Protein AF-A0A0W1CNA5-F1 (afdb_monomer_lite)

Structure (mmCIF, N/CA/C/O backbone):
data_AF-A0A0W1CNA5-F1
#
_entry.id   AF-A0A0W1CNA5-F1
#
loop_
_atom_site.group_PDB
_atom_site.id
_atom_site.type_symbol
_atom_site.label_atom_id
_atom_site.label_alt_id
_atom_site.label_comp_id
_atom_site.label_asym_id
_atom_site.label_entity_id
_atom_site.label_seq_id
_atom_site.pdbx_PDB_ins_code
_atom_site.Cartn_x
_atom_site.Cartn_y
_atom_site.Cartn_z
_atom_site.occupancy
_atom_site.B_iso_or_equiv
_atom_site.auth_seq_id
_atom_site.auth_comp_id
_atom_site.auth_asym_id
_atom_site.auth_atom_id
_atom_site.pdbx_PDB_model_num
ATOM 1 N N . MET A 1 1 ? 39.142 -41.185 -62.925 1.00 43.16 1 MET A N 1
ATOM 2 C CA . MET A 1 1 ? 39.638 -40.468 -61.733 1.00 43.16 1 MET A CA 1
ATOM 3 C C . MET A 1 1 ? 38.444 -39.804 -61.070 1.00 43.16 1 MET A C 1
ATOM 5 O O . MET A 1 1 ? 37.666 -39.165 -61.764 1.00 43.16 1 MET A O 1
ATOM 9 N N . GLN A 1 2 ? 38.263 -40.089 -59.781 1.00 46.00 2 GLN A N 1
ATOM 10 C CA . GLN A 1 2 ? 37.311 -39.474 -58.841 1.00 46.00 2 GLN A CA 1
ATOM 11 C C . GLN A 1 2 ? 37.679 -37.967 -58.699 1.00 46.00 2 GLN A C 1
ATOM 13 O O . GLN A 1 2 ? 38.784 -37.601 -59.087 1.00 46.00 2 GLN A O 1
ATOM 18 N N . SER A 1 3 ? 36.871 -37.002 -58.254 1.00 44.81 3 SER A N 1
ATOM 19 C CA . SER A 1 3 ? 35.860 -36.969 -57.196 1.00 44.81 3 SER A CA 1
ATOM 20 C C . SER A 1 3 ? 34.945 -35.749 -57.389 1.00 44.81 3 SER A C 1
ATOM 22 O O . SER A 1 3 ? 35.366 -34.724 -57.924 1.00 44.81 3 SER A O 1
ATOM 24 N N . ALA A 1 4 ? 33.708 -35.857 -56.905 1.00 51.44 4 ALA A N 1
ATOM 25 C CA . ALA A 1 4 ? 32.769 -34.754 -56.740 1.00 51.44 4 ALA A CA 1
ATOM 26 C C . ALA A 1 4 ? 33.249 -33.769 -55.656 1.00 51.44 4 ALA A C 1
ATOM 28 O O . ALA A 1 4 ? 33.769 -34.197 -54.628 1.00 51.44 4 ALA A O 1
ATOM 29 N N . SER A 1 5 ? 33.018 -32.470 -55.855 1.00 51.72 5 SER A N 1
ATOM 30 C CA . SER A 1 5 ? 33.080 -31.471 -54.783 1.00 51.72 5 SER A CA 1
ATOM 31 C C . SER A 1 5 ? 31.864 -30.558 -54.914 1.00 51.72 5 SER A C 1
ATOM 33 O O . SER A 1 5 ? 31.871 -29.566 -55.640 1.00 51.72 5 SER A O 1
ATOM 35 N N . ALA A 1 6 ? 30.767 -30.989 -54.291 1.00 48.44 6 ALA A N 1
ATOM 36 C CA . ALA A 1 6 ? 29.582 -30.171 -54.104 1.00 48.44 6 ALA A CA 1
ATOM 37 C C . ALA A 1 6 ? 29.904 -29.127 -53.029 1.00 48.44 6 ALA A C 1
ATOM 39 O O . ALA A 1 6 ? 30.261 -29.466 -51.903 1.00 48.44 6 ALA A O 1
ATOM 40 N N . CYS A 1 7 ? 29.821 -27.859 -53.413 1.00 43.53 7 CYS A N 1
ATOM 41 C CA . CYS A 1 7 ? 29.944 -26.723 -52.516 1.00 43.53 7 CYS A CA 1
ATOM 42 C C . CYS A 1 7 ? 28.688 -26.690 -51.630 1.00 43.53 7 CYS A C 1
ATOM 44 O O . CYS A 1 7 ? 27.578 -26.543 -52.142 1.00 43.53 7 CYS A O 1
ATOM 46 N N . SER A 1 8 ? 28.851 -26.905 -50.324 1.00 55.97 8 SER A N 1
ATOM 47 C CA . SER A 1 8 ? 27.766 -26.803 -49.343 1.00 55.97 8 SER A CA 1
ATOM 48 C C . SER A 1 8 ? 27.205 -25.376 -49.299 1.00 55.97 8 SER A C 1
ATOM 50 O O . SER A 1 8 ? 27.988 -24.426 -49.380 1.00 55.97 8 SER A O 1
ATOM 52 N N . PRO A 1 9 ? 25.887 -25.182 -49.117 1.00 52.00 9 PRO A N 1
ATOM 53 C CA . PRO A 1 9 ? 25.361 -23.874 -48.775 1.00 52.00 9 PRO A CA 1
ATOM 54 C C . PRO A 1 9 ? 25.741 -23.567 -47.325 1.00 52.00 9 PRO A C 1
ATOM 56 O O . PRO A 1 9 ? 25.517 -24.371 -46.421 1.00 52.00 9 PRO A O 1
ATOM 59 N N . SER A 1 10 ? 26.358 -22.409 -47.116 1.00 50.31 10 SER A N 1
ATOM 60 C CA . SER A 1 10 ? 26.573 -21.838 -45.794 1.00 50.31 10 SER A CA 1
ATOM 61 C C . SER A 1 10 ? 25.213 -21.555 -45.160 1.00 50.31 10 SER A C 1
ATOM 63 O O . SER A 1 10 ? 24.567 -20.561 -45.497 1.00 50.31 10 SER A O 1
ATOM 65 N N . ASP A 1 11 ? 24.783 -22.427 -44.249 1.00 44.78 11 ASP A N 1
ATOM 66 C CA . ASP A 1 11 ? 23.684 -22.137 -43.339 1.00 44.78 11 ASP A CA 1
ATOM 67 C C . ASP A 1 11 ? 24.067 -20.899 -42.535 1.00 44.78 11 ASP A C 1
ATOM 69 O O . ASP A 1 11 ? 24.935 -20.907 -41.659 1.00 44.78 11 ASP A O 1
ATOM 73 N N . SER A 1 12 ? 23.441 -19.791 -42.915 1.00 49.84 12 SER A N 1
ATOM 74 C CA . SER A 1 12 ? 23.519 -18.531 -42.205 1.00 49.84 12 SER A CA 1
ATOM 75 C C . SER A 1 12 ? 22.782 -18.746 -40.894 1.00 49.84 12 SER A C 1
ATOM 77 O O . SER A 1 12 ? 21.559 -18.647 -40.833 1.00 49.84 12 SER A O 1
ATOM 79 N N . THR A 1 13 ? 23.514 -19.114 -39.846 1.00 51.56 13 THR A N 1
ATOM 80 C CA . THR A 1 13 ? 22.987 -19.110 -38.487 1.00 51.56 13 THR A CA 1
ATOM 81 C C . THR A 1 13 ? 22.605 -17.671 -38.171 1.00 51.56 13 THR A C 1
ATOM 83 O O . THR A 1 13 ? 23.467 -16.836 -37.894 1.00 51.56 13 THR A O 1
ATOM 86 N N . SER A 1 14 ? 21.314 -17.369 -38.282 1.00 53.28 14 SER A N 1
ATOM 87 C CA . SER A 1 14 ? 20.711 -16.137 -37.801 1.00 53.28 14 SER A CA 1
ATOM 88 C C . SER A 1 14 ? 21.012 -16.028 -36.310 1.00 53.28 14 SER A C 1
ATOM 90 O O . SER A 1 14 ? 20.357 -16.662 -35.486 1.00 53.28 14 SER A O 1
ATOM 92 N N . SER A 1 15 ? 22.054 -15.277 -35.959 1.00 56.66 15 SER A N 1
ATOM 93 C CA . SER A 1 15 ? 22.305 -14.886 -34.576 1.00 56.66 15 SER A CA 1
ATOM 94 C C . SER A 1 15 ? 21.037 -14.206 -34.060 1.00 56.66 15 SER A C 1
ATOM 96 O O . SER A 1 15 ? 20.587 -13.268 -34.725 1.00 56.66 15 SER A O 1
ATOM 98 N N . PRO A 1 16 ? 20.455 -14.633 -32.923 1.00 53.81 16 PRO A N 1
ATOM 99 C CA . PRO A 1 16 ? 19.326 -13.934 -32.322 1.00 53.81 16 PRO A CA 1
ATOM 100 C C . PRO A 1 16 ? 19.758 -12.487 -32.116 1.00 53.81 16 PRO A C 1
ATOM 102 O O . PRO A 1 16 ? 20.710 -12.205 -31.379 1.00 53.81 16 PRO A O 1
ATOM 105 N N . GLY A 1 17 ? 19.167 -11.603 -32.913 1.00 55.12 17 GLY A N 1
ATOM 106 C CA . GLY A 1 17 ? 19.643 -10.246 -33.093 1.00 55.12 17 GLY A CA 1
ATOM 107 C C . GLY A 1 17 ? 19.540 -9.485 -31.783 1.00 55.12 17 GLY A C 1
ATOM 108 O O . GLY A 1 17 ? 18.611 -9.671 -31.008 1.00 55.12 17 GLY A O 1
ATOM 109 N N . PHE A 1 18 ? 20.483 -8.584 -31.546 1.00 58.38 18 PHE A N 1
ATOM 110 C CA . PHE A 1 18 ? 20.467 -7.618 -30.446 1.00 58.38 18 PHE A CA 1
ATOM 111 C C . PHE A 1 18 ? 19.103 -6.912 -30.240 1.00 58.38 18 PHE A C 1
ATOM 113 O O . PHE A 1 18 ? 18.781 -6.511 -29.126 1.00 58.38 18 PHE A O 1
ATOM 120 N N . SER A 1 19 ? 18.288 -6.801 -31.294 1.00 63.06 19 SER A N 1
ATOM 121 C CA . SER A 1 19 ? 16.907 -6.310 -31.252 1.00 63.06 19 SER A CA 1
ATOM 122 C C . SER A 1 19 ? 15.935 -7.218 -30.490 1.00 63.06 19 SER A C 1
ATOM 124 O O . SER A 1 19 ? 15.108 -6.698 -29.756 1.00 63.06 19 SER A O 1
ATOM 126 N N . ASP A 1 20 ? 16.062 -8.539 -30.634 1.00 70.25 20 ASP A N 1
ATOM 127 C CA . ASP A 1 20 ? 15.182 -9.557 -30.034 1.00 70.25 20 ASP A CA 1
ATOM 128 C C . ASP A 1 20 ? 15.359 -9.603 -28.507 1.00 70.25 20 ASP A C 1
ATOM 130 O O . ASP A 1 20 ? 14.409 -9.594 -27.731 1.00 70.25 20 ASP A O 1
ATOM 134 N N . ARG A 1 21 ? 16.615 -9.487 -28.052 1.00 72.94 21 ARG A N 1
ATOM 135 C CA . ARG A 1 21 ? 16.931 -9.382 -26.618 1.00 72.94 21 ARG A CA 1
ATOM 136 C C . ARG A 1 21 ? 16.402 -8.096 -25.989 1.00 72.94 21 ARG A C 1
ATOM 138 O O . ARG A 1 21 ? 15.983 -8.108 -24.840 1.00 72.94 21 ARG A O 1
ATOM 145 N N . ARG A 1 22 ? 16.436 -6.984 -26.728 1.00 74.19 22 ARG A N 1
ATOM 146 C CA . ARG A 1 22 ? 15.960 -5.691 -26.225 1.00 74.19 22 ARG A CA 1
ATOM 147 C C . ARG A 1 22 ? 14.437 -5.678 -26.065 1.00 74.19 22 ARG A C 1
ATOM 149 O O . ARG A 1 22 ? 13.966 -5.136 -25.072 1.00 74.19 22 ARG A O 1
ATOM 156 N N . SER A 1 23 ? 13.691 -6.278 -26.996 1.00 79.12 23 SER A N 1
ATOM 157 C CA . SER A 1 23 ? 12.237 -6.433 -26.855 1.00 79.12 23 SER A CA 1
ATOM 158 C C . SER A 1 23 ? 11.865 -7.317 -25.666 1.00 79.12 23 SER A C 1
ATOM 160 O O . SER A 1 23 ? 10.966 -6.957 -24.910 1.00 79.12 23 SER A O 1
ATOM 162 N N . ASP A 1 24 ? 12.602 -8.410 -25.445 1.00 85.62 24 ASP A N 1
ATOM 163 C CA . ASP A 1 24 ? 12.389 -9.282 -24.285 1.00 85.62 24 ASP A CA 1
ATOM 164 C C . ASP A 1 24 ? 12.648 -8.549 -22.958 1.00 85.62 24 ASP A C 1
ATOM 166 O O . ASP A 1 24 ? 11.897 -8.710 -21.993 1.00 85.62 24 ASP A O 1
ATOM 170 N N . ASP A 1 25 ? 13.711 -7.741 -22.890 1.00 83.88 25 ASP A N 1
ATOM 171 C CA . ASP A 1 25 ? 14.049 -6.953 -21.700 1.00 83.88 25 ASP A CA 1
ATOM 172 C C . ASP A 1 25 ? 12.987 -5.875 -21.415 1.00 83.88 25 ASP A C 1
ATOM 174 O O . ASP A 1 25 ? 12.587 -5.693 -20.263 1.00 83.88 25 ASP A O 1
ATOM 178 N N . GLU A 1 26 ? 12.482 -5.202 -22.452 1.00 85.19 26 GLU A N 1
ATOM 179 C CA . GLU A 1 26 ? 11.406 -4.212 -22.335 1.00 85.19 26 GLU A CA 1
ATOM 180 C C . GLU A 1 26 ? 10.106 -4.836 -21.807 1.00 85.19 26 GLU A C 1
ATOM 182 O O . GLU A 1 26 ? 9.504 -4.311 -20.865 1.00 85.19 26 GLU A O 1
ATOM 187 N N . GLU A 1 27 ? 9.701 -5.991 -22.341 1.00 87.56 27 GLU A N 1
ATOM 188 C CA . GLU A 1 27 ? 8.495 -6.695 -21.894 1.00 87.56 27 GLU A CA 1
ATOM 189 C C . GLU A 1 27 ? 8.612 -7.167 -20.437 1.00 87.56 27 GLU A C 1
ATOM 191 O O . GLU A 1 27 ? 7.676 -7.014 -19.645 1.00 87.56 27 GLU A O 1
ATOM 196 N N . ARG A 1 28 ? 9.788 -7.667 -20.037 1.00 88.19 28 ARG A N 1
ATOM 197 C CA . ARG A 1 28 ? 10.055 -8.090 -18.653 1.00 88.19 28 ARG A CA 1
ATOM 198 C C . ARG A 1 28 ? 9.981 -6.933 -17.665 1.00 88.19 28 ARG A C 1
ATOM 200 O O . ARG A 1 28 ? 9.393 -7.089 -16.594 1.00 88.19 28 ARG A O 1
ATOM 207 N N . ILE A 1 29 ? 10.568 -5.786 -18.005 1.00 86.25 29 ILE A N 1
ATOM 208 C CA . ILE A 1 29 ? 10.543 -4.599 -17.141 1.00 86.25 29 ILE A CA 1
ATOM 209 C C . ILE A 1 29 ? 9.116 -4.067 -17.033 1.00 86.25 29 ILE A C 1
ATOM 211 O O . ILE A 1 29 ? 8.668 -3.756 -15.932 1.00 86.25 29 ILE A O 1
ATOM 215 N N . LYS A 1 30 ? 8.363 -4.060 -18.136 1.00 87.00 30 LYS A N 1
ATOM 216 C CA . LYS A 1 30 ? 6.954 -3.654 -18.135 1.00 87.00 30 L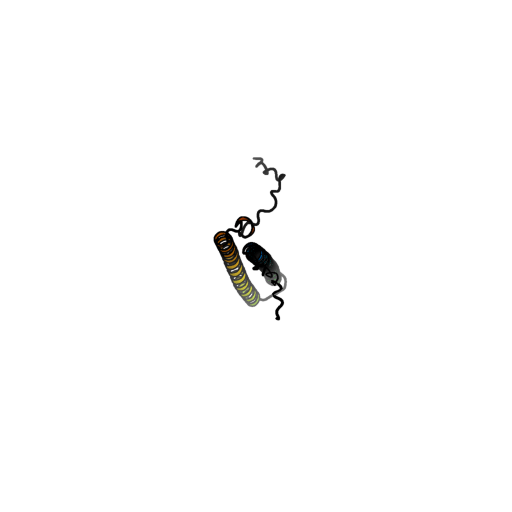YS A CA 1
ATOM 217 C C . LYS A 1 30 ? 6.104 -4.538 -17.234 1.00 87.00 30 LYS A C 1
ATOM 219 O O . LYS A 1 30 ? 5.377 -4.022 -16.388 1.00 87.00 30 LYS A O 1
ATOM 224 N N . HIS A 1 31 ? 6.245 -5.856 -17.352 1.00 89.31 31 HIS A N 1
ATOM 225 C CA . HIS A 1 31 ? 5.544 -6.796 -16.482 1.00 89.31 31 HIS A CA 1
ATOM 226 C C . HIS A 1 31 ? 5.897 -6.580 -14.999 1.00 89.31 31 HIS A C 1
ATOM 228 O O . HIS A 1 31 ? 5.029 -6.656 -14.123 1.00 89.31 31 HIS A O 1
ATOM 234 N N . LEU A 1 32 ? 7.167 -6.295 -14.693 1.00 90.44 32 LEU A N 1
ATOM 235 C CA . LEU A 1 32 ? 7.608 -6.004 -13.329 1.00 90.44 32 LEU A CA 1
ATOM 236 C C . LEU A 1 32 ? 6.994 -4.701 -12.793 1.00 90.44 32 LEU A C 1
ATOM 238 O O . LEU A 1 32 ? 6.504 -4.690 -11.665 1.00 90.44 32 LEU A O 1
ATOM 242 N N . THR A 1 33 ? 6.945 -3.643 -13.602 1.00 89.44 33 THR A N 1
ATOM 243 C CA . THR A 1 33 ? 6.274 -2.380 -13.258 1.00 89.44 33 THR A CA 1
ATOM 244 C C . THR A 1 33 ? 4.778 -2.578 -13.012 1.00 89.44 33 THR A C 1
ATOM 246 O O . THR A 1 33 ? 4.258 -2.127 -11.992 1.00 89.44 33 THR A O 1
ATOM 249 N N . GLU A 1 34 ? 4.075 -3.297 -13.889 1.00 89.75 34 GLU A N 1
ATOM 250 C CA . GLU A 1 34 ? 2.651 -3.615 -13.707 1.00 89.75 34 GLU A CA 1
ATOM 251 C C . GLU A 1 34 ? 2.407 -4.407 -12.414 1.00 89.75 34 GLU A C 1
ATOM 253 O O . GLU A 1 34 ? 1.475 -4.112 -11.659 1.00 89.75 34 GLU A O 1
ATOM 258 N N . SER A 1 35 ? 3.283 -5.369 -12.115 1.00 93.19 35 SER A N 1
ATOM 259 C CA . SER A 1 35 ? 3.234 -6.144 -10.871 1.00 93.19 35 SER A CA 1
ATOM 260 C C . SER A 1 35 ? 3.457 -5.263 -9.638 1.00 93.19 35 SER A C 1
ATOM 262 O O . SER A 1 35 ? 2.771 -5.438 -8.627 1.00 93.19 35 SER A O 1
ATOM 264 N N . LEU A 1 36 ? 4.371 -4.291 -9.722 1.00 92.75 36 LEU A N 1
ATOM 265 C CA . LEU A 1 36 ? 4.654 -3.348 -8.641 1.00 92.75 36 LEU A CA 1
ATOM 266 C C . LEU A 1 36 ? 3.448 -2.441 -8.357 1.00 92.75 36 LEU A C 1
ATOM 268 O O . LEU A 1 36 ? 3.035 -2.330 -7.203 1.00 92.75 36 LEU A O 1
ATOM 272 N N . PHE A 1 37 ? 2.806 -1.894 -9.397 1.00 91.62 37 PHE A N 1
ATOM 273 C CA . PHE A 1 37 ? 1.544 -1.153 -9.256 1.00 91.62 37 PHE A CA 1
ATOM 274 C C . PHE A 1 37 ? 0.421 -2.014 -8.672 1.00 91.62 37 PHE A C 1
ATOM 276 O O . PHE A 1 37 ? -0.362 -1.550 -7.839 1.00 91.62 37 PHE A O 1
ATOM 283 N N . GLY A 1 38 ? 0.327 -3.277 -9.094 1.00 93.19 38 GLY A N 1
ATOM 284 C CA . GLY A 1 38 ? -0.639 -4.227 -8.548 1.00 93.19 38 GLY A CA 1
ATOM 285 C C . GLY A 1 38 ? -0.454 -4.431 -7.045 1.00 93.19 38 GLY A C 1
ATOM 286 O O . GLY A 1 38 ? -1.423 -4.365 -6.286 1.00 93.19 38 GLY A O 1
ATOM 287 N N . TYR A 1 39 ? 0.789 -4.620 -6.603 1.00 96.31 39 TYR A N 1
ATOM 288 C CA . TYR A 1 39 ? 1.104 -4.790 -5.189 1.00 96.31 39 TYR A CA 1
ATOM 289 C C . TYR A 1 39 ? 0.881 -3.505 -4.378 1.00 96.31 39 TYR A C 1
ATOM 291 O O . TYR A 1 39 ? 0.269 -3.552 -3.311 1.00 96.31 39 TYR A O 1
ATOM 299 N N . GLU A 1 40 ? 1.266 -2.345 -4.910 1.00 96.19 40 GLU A N 1
ATOM 300 C CA . GLU A 1 40 ? 0.987 -1.043 -4.298 1.00 96.19 40 GLU A CA 1
ATOM 301 C C . GLU A 1 40 ? -0.518 -0.826 -4.081 1.00 96.19 40 GLU A C 1
ATOM 303 O O . GLU A 1 40 ? -0.950 -0.437 -2.995 1.00 96.19 40 GLU A O 1
ATOM 308 N N . LYS A 1 41 ? -1.346 -1.159 -5.078 1.00 96.38 41 LYS A N 1
ATOM 309 C CA . LYS A 1 41 ? -2.806 -1.070 -4.967 1.00 96.38 41 LYS A CA 1
ATOM 310 C C . LYS A 1 41 ? -3.354 -1.957 -3.847 1.00 96.38 41 LYS A C 1
ATOM 312 O O . LYS A 1 41 ? -4.269 -1.538 -3.136 1.00 96.38 41 LYS A O 1
ATOM 317 N N . LEU A 1 42 ? -2.804 -3.159 -3.664 1.00 98.06 42 LEU A N 1
ATOM 318 C CA . LEU A 1 42 ? -3.179 -4.034 -2.548 1.00 98.06 42 LEU A CA 1
ATOM 319 C C . LEU A 1 42 ? -2.798 -3.407 -1.200 1.00 98.06 42 LEU A C 1
ATOM 321 O O . LEU A 1 42 ? -3.615 -3.408 -0.281 1.00 98.06 42 LEU A O 1
ATOM 325 N N . LEU A 1 43 ? -1.611 -2.805 -1.084 1.00 97.88 43 LEU A N 1
ATOM 326 C CA . LEU A 1 43 ? -1.198 -2.089 0.129 1.00 97.88 43 LEU A CA 1
ATOM 327 C C . LEU A 1 43 ? -2.126 -0.904 0.441 1.00 97.88 43 LEU A C 1
ATOM 329 O O . LEU A 1 43 ? -2.549 -0.741 1.585 1.00 97.88 43 LEU A O 1
ATOM 333 N N . GLN A 1 44 ? -2.515 -0.121 -0.568 1.00 97.31 44 GLN A N 1
ATOM 334 C CA . GLN A 1 44 ? -3.482 0.973 -0.413 1.00 97.31 44 GLN A CA 1
ATOM 335 C C . GLN A 1 44 ? -4.856 0.461 0.054 1.00 97.31 44 GLN A C 1
ATOM 337 O O . GLN A 1 44 ? -5.490 1.069 0.919 1.00 97.31 44 GLN A O 1
ATOM 342 N N . GLN A 1 45 ? -5.315 -0.679 -0.474 1.00 98.00 45 GLN A N 1
ATOM 343 C CA . GLN A 1 45 ? -6.561 -1.318 -0.039 1.00 98.00 45 GLN A CA 1
ATOM 344 C C . GLN A 1 45 ? -6.487 -1.802 1.413 1.00 98.00 45 GLN A C 1
ATOM 346 O O . GLN A 1 45 ? -7.426 -1.565 2.174 1.00 98.00 45 GLN A O 1
ATOM 351 N N . ILE A 1 46 ? -5.373 -2.421 1.813 1.00 98.00 46 ILE A N 1
ATOM 352 C CA . ILE A 1 46 ? -5.129 -2.840 3.201 1.00 98.00 46 ILE A CA 1
ATOM 353 C C . ILE A 1 46 ? -5.136 -1.622 4.129 1.00 98.00 46 ILE A C 1
ATOM 355 O O . ILE A 1 46 ? -5.766 -1.660 5.184 1.00 98.00 46 ILE A O 1
ATOM 359 N N . PHE A 1 47 ? -4.490 -0.523 3.732 1.00 97.56 47 PHE A N 1
ATOM 360 C CA . PHE A 1 47 ? -4.472 0.706 4.523 1.00 97.56 47 PHE A CA 1
ATOM 361 C C . PHE A 1 47 ? -5.883 1.272 4.737 1.00 97.56 47 PHE A C 1
ATOM 363 O O . PHE A 1 47 ? -6.252 1.622 5.863 1.00 97.56 47 PHE A O 1
ATOM 370 N N . ALA A 1 48 ? -6.689 1.316 3.671 1.00 97.94 48 ALA A N 1
ATOM 371 C CA . ALA A 1 48 ? -8.077 1.766 3.728 1.00 97.94 48 ALA A CA 1
ATOM 372 C C . ALA A 1 48 ? -8.944 0.868 4.628 1.00 97.94 48 ALA A C 1
ATOM 374 O O . ALA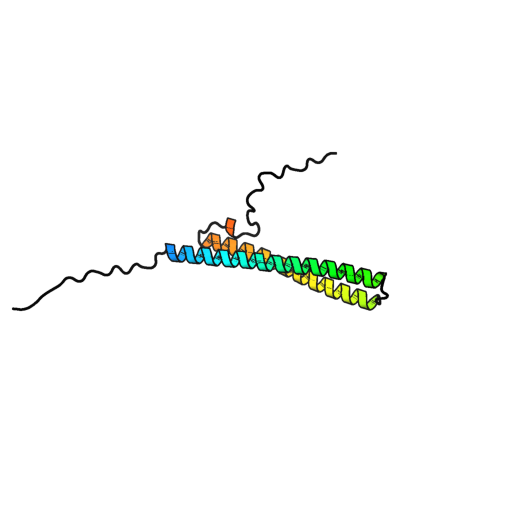 A 1 48 ? -9.763 1.374 5.395 1.00 97.94 48 ALA A O 1
ATOM 375 N N . GLU A 1 49 ? -8.750 -0.452 4.567 1.00 97.88 49 GLU A N 1
ATOM 376 C CA . GLU A 1 49 ? -9.444 -1.396 5.447 1.00 97.88 49 GLU A CA 1
ATOM 377 C C . GLU A 1 49 ? -9.026 -1.222 6.913 1.00 97.88 49 GLU A C 1
ATOM 379 O O . GLU A 1 49 ? -9.880 -1.208 7.796 1.00 97.88 49 GLU A O 1
ATOM 384 N N . GLY A 1 50 ? -7.738 -0.981 7.178 1.00 96.69 50 GLY A N 1
ATOM 385 C CA . GLY A 1 50 ? -7.249 -0.642 8.515 1.00 96.69 50 GLY A CA 1
ATOM 386 C C . GLY A 1 50 ? -7.933 0.600 9.094 1.00 96.69 50 GLY A C 1
ATOM 387 O O . GLY A 1 50 ? -8.299 0.610 10.268 1.00 96.69 50 GLY A O 1
ATOM 388 N N . GLY A 1 51 ? -8.187 1.616 8.262 1.00 95.88 51 GLY A N 1
ATOM 389 C CA . GLY A 1 51 ? -8.927 2.815 8.662 1.00 95.88 51 GLY A CA 1
ATOM 390 C C . GLY A 1 51 ? -10.385 2.517 9.019 1.00 95.88 51 GLY A C 1
ATOM 391 O O . GLY A 1 51 ? -10.859 2.954 10.066 1.00 95.88 51 GLY A O 1
ATOM 392 N N . ARG A 1 52 ? -11.077 1.714 8.197 1.00 97.50 52 ARG A N 1
ATOM 393 C CA . ARG A 1 52 ? -12.449 1.259 8.492 1.00 97.50 52 ARG A CA 1
ATOM 394 C C . ARG A 1 52 ? -12.519 0.480 9.805 1.00 97.50 52 ARG A C 1
ATOM 396 O O . ARG A 1 52 ? -13.417 0.716 10.612 1.00 97.50 52 ARG A O 1
ATOM 403 N N . LEU A 1 53 ? -11.556 -0.409 10.041 1.00 95.62 53 LEU A N 1
ATOM 404 C CA . LEU A 1 53 ? -11.476 -1.188 11.273 1.00 95.62 53 LEU A CA 1
ATOM 405 C C . LEU A 1 53 ? -11.203 -0.304 12.500 1.00 95.62 53 LEU A C 1
ATOM 407 O O . LEU A 1 53 ? -11.794 -0.531 13.554 1.00 95.62 53 LEU A O 1
ATOM 411 N N . ALA A 1 54 ? -10.369 0.731 12.368 1.00 95.19 54 ALA A N 1
ATOM 412 C CA . ALA A 1 54 ? -10.138 1.696 13.440 1.00 95.19 54 ALA A CA 1
ATOM 413 C C . ALA A 1 54 ? -11.422 2.460 13.810 1.00 95.19 54 ALA A C 1
ATOM 415 O O . ALA A 1 54 ? -11.721 2.602 14.995 1.00 95.19 54 ALA A O 1
ATOM 416 N N . THR A 1 55 ? -12.221 2.881 12.821 1.00 95.25 55 THR A N 1
ATOM 417 C CA . THR A 1 55 ? -13.542 3.489 13.065 1.00 95.25 55 THR A CA 1
ATOM 418 C C . THR A 1 55 ? -14.468 2.531 13.812 1.00 95.25 55 THR A C 1
ATOM 420 O O . THR A 1 55 ? -15.015 2.901 14.847 1.00 95.25 55 THR A O 1
ATOM 423 N N . ALA A 1 56 ? -14.574 1.278 13.363 1.00 92.88 56 ALA A N 1
ATOM 424 C CA . ALA A 1 56 ? -15.406 0.277 14.030 1.00 92.88 56 ALA A CA 1
ATOM 425 C C . ALA A 1 56 ? -14.956 -0.005 15.478 1.00 92.88 56 ALA A C 1
ATOM 427 O O . ALA A 1 56 ? -15.791 -0.212 16.357 1.00 92.88 56 ALA A O 1
ATOM 428 N N . ALA A 1 57 ? -13.645 0.007 15.747 1.00 91.25 57 ALA A N 1
ATOM 429 C CA . ALA A 1 57 ? -13.107 -0.166 17.095 1.00 91.25 57 ALA A CA 1
ATOM 430 C C . ALA A 1 57 ? -13.482 1.001 18.026 1.00 91.25 57 ALA A C 1
ATOM 432 O O . ALA A 1 57 ? -13.838 0.767 19.182 1.00 91.25 57 ALA A O 1
ATOM 433 N N . ILE A 1 58 ? -13.451 2.240 17.520 1.00 92.69 58 ILE A N 1
ATOM 434 C CA . ILE A 1 58 ? -13.906 3.426 18.261 1.00 92.69 58 ILE A CA 1
ATOM 435 C C . ILE A 1 58 ? -15.402 3.315 18.556 1.00 92.69 58 ILE A C 1
ATOM 437 O O . ILE A 1 58 ? -15.791 3.442 19.715 1.00 92.69 58 ILE A O 1
ATOM 441 N N . ASP A 1 59 ? -16.219 2.998 17.549 1.00 93.38 59 ASP A N 1
ATOM 442 C CA . ASP A 1 59 ? -17.669 2.851 17.708 1.00 93.38 59 ASP A CA 1
ATOM 443 C C . ASP A 1 59 ? -18.027 1.755 18.727 1.00 93.38 59 ASP A C 1
ATOM 445 O O . ASP A 1 59 ? -18.936 1.914 19.546 1.00 93.38 59 ASP A O 1
ATOM 449 N N . ALA A 1 60 ? -17.292 0.638 18.731 1.00 90.81 60 ALA A N 1
ATOM 450 C CA . ALA A 1 60 ? -17.473 -0.425 19.717 1.00 90.81 60 ALA A CA 1
ATOM 451 C C . ALA A 1 60 ? -17.122 0.037 21.145 1.00 90.81 60 ALA A C 1
ATOM 453 O O . ALA A 1 60 ? -17.807 -0.326 22.107 1.00 90.81 60 ALA A O 1
ATOM 454 N N . GLN A 1 61 ? -16.082 0.862 21.291 1.00 89.75 61 GLN A N 1
ATOM 455 C CA . GLN A 1 61 ? -15.665 1.432 22.574 1.00 89.75 61 GLN A CA 1
ATOM 456 C C . GLN A 1 61 ? -16.644 2.482 23.102 1.00 89.75 61 GLN A C 1
ATOM 458 O O . GLN A 1 61 ? -16.888 2.530 24.307 1.00 89.75 61 GLN A O 1
ATOM 463 N N . THR A 1 62 ? -17.236 3.297 22.231 1.00 90.06 62 THR A N 1
ATOM 464 C CA . THR A 1 62 ? -18.180 4.347 22.633 1.00 90.06 62 THR A CA 1
ATOM 465 C C . THR A 1 62 ? -19.602 3.829 22.839 1.00 90.06 62 THR A C 1
ATOM 467 O O . THR A 1 62 ? -20.320 4.372 23.680 1.00 90.06 62 THR A O 1
ATOM 470 N N . HIS A 1 63 ? -20.023 2.794 22.104 1.00 89.00 63 HIS A N 1
ATOM 471 C CA . HIS A 1 63 ? -21.434 2.392 22.043 1.00 89.00 63 HIS A CA 1
ATOM 472 C C . HIS A 1 63 ? -21.727 0.938 22.439 1.00 89.00 63 HIS A C 1
ATOM 474 O O . HIS A 1 63 ? -22.894 0.610 22.645 1.00 89.00 63 HIS A O 1
ATOM 480 N N . GLN A 1 64 ? -20.725 0.056 22.554 1.00 80.00 64 GLN A N 1
ATOM 481 C CA . GLN A 1 64 ? -20.954 -1.396 22.683 1.00 80.00 64 GLN A CA 1
ATOM 482 C C . GLN A 1 64 ? -20.262 -2.039 23.897 1.00 80.00 64 GLN A C 1
ATOM 484 O O . GLN A 1 64 ? -20.002 -3.240 23.905 1.00 80.00 64 GLN A O 1
ATOM 489 N N . ASN A 1 65 ? -20.001 -1.259 24.952 1.00 84.00 65 ASN A N 1
ATOM 490 C CA . ASN A 1 65 ? -19.402 -1.717 26.218 1.00 84.00 65 ASN A CA 1
ATOM 491 C C . ASN A 1 65 ? -18.034 -2.410 26.075 1.00 84.00 65 ASN A C 1
ATOM 493 O O . ASN A 1 65 ? -17.614 -3.146 26.973 1.00 84.00 65 ASN A O 1
ATOM 497 N N . LEU A 1 66 ? -17.309 -2.179 24.976 1.00 85.25 66 LEU A N 1
ATOM 498 C CA . LEU A 1 66 ? -15.920 -2.608 24.886 1.00 85.25 66 LEU A CA 1
ATOM 499 C C . LEU A 1 66 ? -15.111 -1.846 25.946 1.00 85.25 66 LEU A C 1
ATOM 501 O O . LEU A 1 66 ? -15.149 -0.617 26.017 1.00 85.25 66 LEU A O 1
ATOM 505 N N . SER A 1 67 ? -14.375 -2.582 26.783 1.00 91.44 67 SER A N 1
ATOM 506 C CA . SER A 1 67 ? -13.535 -1.977 27.819 1.00 91.44 67 SER A CA 1
ATOM 507 C C . SER A 1 67 ? -12.555 -0.975 27.195 1.00 91.44 67 SER A C 1
ATOM 509 O O . SER A 1 67 ? -11.862 -1.342 26.241 1.00 91.44 67 SER A O 1
ATOM 511 N N . PRO A 1 68 ? -12.409 0.242 27.754 1.00 89.00 68 PRO A N 1
ATOM 512 C CA . PRO A 1 68 ? -11.462 1.226 27.242 1.00 89.00 68 PRO A CA 1
ATOM 513 C C . PRO A 1 68 ? -10.026 0.707 27.154 1.00 89.00 68 PRO A C 1
ATOM 515 O O . PRO A 1 68 ? -9.303 1.043 26.223 1.00 89.00 68 PRO A O 1
ATOM 518 N N . LEU A 1 69 ? -9.610 -0.150 28.094 1.00 92.75 69 LEU A N 1
ATOM 519 C CA . LEU A 1 69 ? -8.280 -0.759 28.064 1.00 92.75 69 LEU A CA 1
ATOM 520 C C . LEU A 1 69 ? -8.092 -1.631 26.816 1.00 92.75 69 LEU A C 1
ATOM 522 O O . LEU A 1 69 ? -7.086 -1.505 26.123 1.00 92.75 69 LEU A O 1
ATOM 526 N N . VAL A 1 70 ? -9.074 -2.487 26.523 1.00 91.00 70 VAL A N 1
ATOM 527 C CA . VAL A 1 70 ? -9.052 -3.381 25.357 1.00 91.00 70 VAL A CA 1
ATOM 528 C C . VAL A 1 70 ? -9.147 -2.571 24.064 1.00 91.00 70 VAL A C 1
ATOM 530 O O . VAL A 1 70 ? -8.389 -2.822 23.131 1.00 91.00 70 VAL A O 1
ATOM 533 N N . GLY A 1 71 ? -10.011 -1.554 24.023 1.00 91.12 71 GLY A N 1
ATOM 534 C CA . GLY A 1 71 ? -10.134 -0.651 22.879 1.00 91.12 71 GLY A CA 1
ATOM 535 C C . GLY A 1 71 ? -8.834 0.082 22.554 1.00 91.12 71 GLY A C 1
ATOM 536 O O . GLY A 1 71 ? -8.376 0.037 21.414 1.00 91.12 71 GLY A O 1
ATOM 537 N N . HIS A 1 72 ? -8.153 0.648 23.556 1.00 92.75 72 HIS A N 1
ATOM 538 C CA . HIS A 1 72 ? -6.845 1.277 23.351 1.00 92.75 72 HIS A CA 1
ATOM 539 C C . HIS A 1 72 ? -5.773 0.286 22.876 1.00 92.75 72 HIS A C 1
ATOM 541 O O . HIS A 1 72 ? -4.954 0.638 22.028 1.00 92.75 72 HIS A O 1
ATOM 547 N N . GLN A 1 73 ? -5.768 -0.951 23.386 1.00 94.94 73 GLN A N 1
ATOM 548 C CA . GLN A 1 73 ? -4.839 -1.989 22.924 1.00 94.94 73 GLN A CA 1
ATOM 549 C C . GLN A 1 73 ? -5.077 -2.348 21.452 1.00 94.94 73 GLN A C 1
ATOM 551 O O . GLN A 1 73 ? -4.119 -2.424 20.683 1.00 94.94 73 GLN A O 1
ATOM 556 N N . ILE A 1 74 ? -6.342 -2.507 21.049 1.00 93.69 74 ILE A N 1
ATOM 557 C CA . ILE A 1 74 ? -6.725 -2.758 19.654 1.00 93.69 74 ILE A CA 1
ATOM 558 C C . ILE A 1 74 ? -6.294 -1.586 18.768 1.00 93.69 74 ILE A C 1
ATOM 560 O O . ILE A 1 74 ? -5.601 -1.797 17.775 1.00 93.69 74 ILE A O 1
ATOM 564 N N . LEU A 1 75 ? -6.631 -0.350 19.142 1.00 95.00 75 LEU A N 1
ATOM 565 C CA . LEU A 1 75 ? -6.272 0.846 18.373 1.00 95.00 75 LEU A CA 1
ATOM 566 C C . LEU A 1 75 ? -4.754 1.026 18.248 1.00 95.00 75 LEU A C 1
ATOM 568 O O . LEU A 1 75 ? -4.266 1.389 17.178 1.00 95.00 75 LEU A O 1
ATOM 572 N N . SER A 1 76 ? -3.993 0.719 19.300 1.00 96.56 76 SER A N 1
ATOM 573 C CA . SER A 1 76 ? -2.528 0.725 19.258 1.00 96.56 76 SER A CA 1
ATOM 574 C C . SER A 1 76 ? -1.984 -0.316 18.274 1.00 96.56 76 SER A C 1
ATOM 576 O O . SER A 1 76 ? -1.138 0.001 17.435 1.00 96.56 76 SER A O 1
ATOM 578 N N . ALA A 1 77 ? -2.501 -1.549 18.308 1.00 96.38 77 ALA A N 1
ATOM 579 C CA . ALA A 1 77 ? -2.103 -2.593 17.365 1.00 96.38 77 ALA A CA 1
ATOM 580 C C . ALA A 1 77 ? -2.433 -2.210 15.910 1.00 96.38 77 ALA A C 1
ATOM 582 O O . ALA A 1 77 ? -1.578 -2.347 15.033 1.00 96.38 77 ALA A O 1
ATOM 583 N N . LEU A 1 78 ? -3.631 -1.665 15.664 1.00 96.56 78 LEU A N 1
ATOM 584 C CA . LEU A 1 78 ? -4.053 -1.179 14.346 1.00 96.56 78 LEU A CA 1
ATOM 585 C C . LEU A 1 78 ? -3.159 -0.044 13.842 1.00 96.56 78 LEU A C 1
ATOM 587 O O . LEU A 1 78 ? -2.709 -0.084 12.700 1.00 96.56 78 LEU A O 1
ATOM 591 N N . THR A 1 79 ? -2.836 0.920 14.703 1.00 96.94 79 THR A N 1
ATOM 592 C CA . THR A 1 79 ? -1.965 2.052 14.353 1.00 96.94 79 THR A CA 1
ATOM 593 C C . THR A 1 79 ? -0.570 1.576 13.948 1.00 96.94 79 THR A C 1
ATOM 595 O O . THR A 1 79 ? -0.031 2.021 12.935 1.00 96.94 79 THR A O 1
ATOM 598 N N . ASN A 1 80 ? 0.005 0.626 14.692 1.00 97.94 80 ASN A N 1
ATOM 599 C CA . ASN A 1 80 ? 1.305 0.044 14.354 1.00 97.94 80 ASN A CA 1
ATOM 600 C C . ASN A 1 80 ? 1.267 -0.723 13.023 1.00 97.94 80 ASN A C 1
ATOM 602 O O . ASN A 1 80 ? 2.171 -0.570 12.202 1.00 97.94 80 ASN A O 1
ATOM 606 N N . ALA A 1 81 ? 0.208 -1.500 12.776 1.00 97.69 81 ALA A N 1
ATOM 607 C CA . ALA A 1 81 ? 0.027 -2.197 11.505 1.00 97.69 81 ALA A CA 1
ATOM 608 C C . ALA A 1 81 ? -0.090 -1.212 10.328 1.00 97.69 81 ALA A C 1
ATOM 610 O O . ALA A 1 81 ? 0.580 -1.379 9.309 1.00 97.69 81 ALA A O 1
ATOM 611 N N . GLN A 1 82 ? -0.883 -0.147 10.477 1.00 97.62 82 GLN A N 1
ATOM 612 C CA . GLN A 1 82 ? -1.027 0.891 9.455 1.00 97.62 82 GLN A CA 1
ATOM 613 C C . GLN A 1 82 ? 0.286 1.635 9.195 1.00 97.62 82 GLN A C 1
ATOM 615 O O . GLN A 1 82 ? 0.604 1.901 8.038 1.00 97.62 82 GLN A O 1
ATOM 620 N N . LEU A 1 83 ? 1.088 1.905 10.231 1.00 98.25 83 LEU A N 1
ATOM 621 C CA . LEU A 1 83 ? 2.421 2.487 10.068 1.00 98.25 83 LEU A CA 1
ATOM 622 C C . LEU A 1 83 ? 3.330 1.589 9.215 1.00 98.25 83 LEU A C 1
ATOM 624 O O . LEU A 1 83 ? 4.020 2.088 8.326 1.00 98.25 83 LEU A O 1
ATOM 628 N N . SER A 1 84 ? 3.306 0.269 9.436 1.00 98.12 84 SER A N 1
ATOM 629 C CA . SER A 1 84 ? 4.056 -0.682 8.604 1.00 98.12 84 SER A CA 1
ATOM 630 C C . SER A 1 84 ? 3.590 -0.678 7.146 1.00 98.12 84 SER A C 1
ATOM 632 O O . SER A 1 84 ? 4.425 -0.701 6.245 1.00 98.12 84 SER A O 1
ATOM 634 N N . VAL A 1 85 ? 2.278 -0.597 6.897 1.00 98.00 85 VAL A N 1
ATOM 635 C CA . VAL A 1 85 ? 1.727 -0.510 5.533 1.00 98.00 85 VAL A CA 1
ATOM 636 C C . VAL A 1 85 ? 2.165 0.784 4.842 1.00 98.00 85 VAL A C 1
ATOM 638 O O . VAL A 1 85 ? 2.603 0.741 3.695 1.00 98.00 85 VAL A O 1
ATOM 641 N N . THR A 1 86 ? 2.133 1.923 5.537 1.00 97.12 86 THR A N 1
ATOM 642 C CA . THR A 1 86 ? 2.637 3.197 4.997 1.00 97.12 86 THR A CA 1
ATOM 643 C C . THR A 1 86 ? 4.133 3.134 4.689 1.00 97.12 86 THR A C 1
ATOM 645 O O . THR A 1 86 ? 4.567 3.630 3.652 1.00 97.12 86 THR A O 1
ATOM 648 N N . GLY A 1 87 ? 4.927 2.482 5.544 1.00 97.88 87 GLY A N 1
ATOM 649 C CA . GLY A 1 87 ? 6.340 2.220 5.261 1.00 97.88 87 GLY A CA 1
ATOM 650 C C . GLY A 1 87 ? 6.533 1.381 3.994 1.00 97.88 87 GLY A C 1
ATOM 651 O O . GLY A 1 87 ? 7.352 1.726 3.144 1.00 97.88 87 GLY A O 1
ATOM 652 N N . ALA A 1 88 ? 5.727 0.328 3.824 1.00 97.62 88 ALA A N 1
ATOM 653 C CA . ALA A 1 88 ? 5.743 -0.502 2.623 1.00 97.62 88 ALA A CA 1
ATOM 654 C C . ALA A 1 88 ? 5.404 0.295 1.353 1.00 97.62 88 ALA A C 1
ATOM 656 O O . ALA A 1 88 ? 6.095 0.134 0.351 1.00 97.62 88 ALA A O 1
ATOM 657 N N . LEU A 1 89 ? 4.416 1.196 1.401 1.00 95.44 89 LEU A N 1
ATOM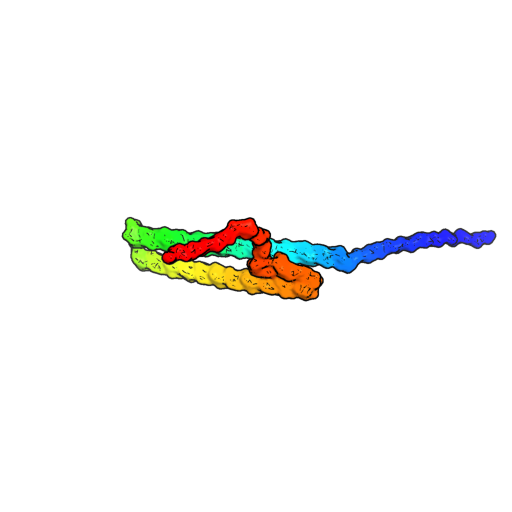 658 C CA . LEU A 1 89 ? 4.101 2.109 0.291 1.00 95.44 89 LEU A CA 1
ATOM 659 C C . LEU A 1 89 ? 5.294 3.006 -0.071 1.00 95.44 89 LEU A C 1
ATOM 661 O O . LEU A 1 89 ? 5.598 3.173 -1.250 1.00 95.44 89 LEU A O 1
ATOM 665 N N . GLY A 1 90 ? 6.024 3.517 0.924 1.00 94.62 90 GLY A N 1
ATOM 666 C CA . GLY A 1 90 ? 7.264 4.265 0.689 1.00 94.62 90 GLY A CA 1
ATOM 667 C C . GLY A 1 90 ? 8.330 3.440 -0.044 1.00 94.62 90 GLY A C 1
ATOM 668 O O . GLY A 1 90 ? 8.971 3.941 -0.966 1.00 94.62 90 GLY A O 1
ATOM 669 N N . TYR A 1 91 ? 8.481 2.157 0.303 1.00 95.62 91 TYR A N 1
ATOM 670 C CA . TYR A 1 91 ? 9.380 1.255 -0.424 1.00 95.62 91 TYR A CA 1
ATOM 671 C C . TYR A 1 91 ? 8.912 0.962 -1.857 1.00 95.62 91 TYR A C 1
ATOM 673 O O . TYR A 1 91 ? 9.755 0.739 -2.722 1.00 95.62 91 TYR A O 1
ATOM 681 N N . MET A 1 92 ? 7.603 0.986 -2.139 1.00 93.75 92 MET A N 1
ATOM 682 C CA . MET A 1 92 ? 7.092 0.835 -3.510 1.00 93.75 92 MET A CA 1
ATOM 683 C C . MET A 1 92 ? 7.452 2.031 -4.388 1.00 93.75 92 MET A C 1
ATOM 685 O O . MET A 1 92 ? 7.898 1.829 -5.514 1.00 93.75 92 MET A O 1
ATOM 689 N N . ALA A 1 93 ? 7.348 3.257 -3.865 1.00 90.12 93 ALA A N 1
ATOM 690 C CA . ALA A 1 93 ? 7.769 4.461 -4.585 1.00 90.12 93 ALA A CA 1
ATOM 691 C C . ALA A 1 93 ? 9.266 4.416 -4.951 1.00 90.12 93 ALA A C 1
ATOM 693 O O . ALA A 1 93 ? 9.653 4.717 -6.081 1.00 90.12 93 ALA A O 1
ATOM 694 N N . GLU A 1 94 ? 10.113 3.963 -4.022 1.00 92.50 94 GLU A N 1
ATOM 695 C CA . GLU A 1 94 ? 11.534 3.730 -4.306 1.00 92.50 94 GLU A CA 1
ATOM 696 C C . GLU A 1 94 ? 11.733 2.622 -5.357 1.00 92.50 94 GLU A C 1
ATOM 698 O O . GLU A 1 94 ? 12.557 2.765 -6.258 1.00 92.50 94 GLU A O 1
ATOM 703 N N . GLY A 1 95 ? 10.938 1.548 -5.305 1.00 91.69 95 GLY A N 1
ATOM 704 C CA . GLY A 1 95 ? 10.932 0.498 -6.326 1.00 91.69 95 GLY A CA 1
ATOM 705 C C . GLY A 1 95 ? 10.611 1.026 -7.729 1.00 91.69 95 GLY A C 1
ATOM 706 O O . GLY A 1 95 ? 11.339 0.722 -8.674 1.00 91.69 95 GLY A O 1
ATOM 707 N N . HIS A 1 96 ? 9.582 1.871 -7.866 1.00 90.81 96 HIS A N 1
ATOM 708 C CA . HIS A 1 96 ? 9.218 2.506 -9.141 1.00 90.81 96 HIS A CA 1
ATOM 709 C C . HIS A 1 96 ? 10.369 3.355 -9.684 1.00 90.81 96 HIS A C 1
ATOM 711 O O . HIS A 1 96 ? 10.743 3.242 -10.850 1.00 90.81 96 HIS A O 1
ATOM 717 N N . ARG A 1 97 ? 11.020 4.139 -8.818 1.00 90.56 97 ARG A N 1
ATOM 718 C CA . ARG A 1 97 ? 12.189 4.944 -9.195 1.00 90.56 97 ARG A CA 1
ATOM 719 C C . ARG A 1 97 ? 13.366 4.089 -9.674 1.00 90.56 97 ARG A C 1
ATOM 721 O O . ARG A 1 97 ? 14.070 4.466 -10.610 1.00 90.56 97 ARG A O 1
ATOM 728 N N . GLN A 1 98 ? 13.606 2.941 -9.046 1.00 91.31 98 GLN A N 1
ATOM 729 C CA . GLN A 1 98 ? 14.672 2.028 -9.465 1.00 91.31 98 GLN A CA 1
ATOM 730 C C . GLN A 1 98 ? 14.393 1.408 -10.839 1.00 91.31 98 GLN A C 1
ATOM 732 O O . GLN A 1 98 ? 15.328 1.259 -11.632 1.00 91.31 98 GLN A O 1
ATOM 737 N N . LEU A 1 99 ? 13.129 1.097 -11.145 1.00 89.12 99 LEU A N 1
ATOM 738 C CA . LEU A 1 99 ? 12.712 0.615 -12.466 1.00 89.12 99 LEU A CA 1
ATOM 739 C C . LEU A 1 99 ? 12.876 1.691 -13.540 1.00 89.12 99 LEU A C 1
ATOM 741 O O . LEU A 1 99 ? 13.407 1.395 -14.610 1.00 89.12 99 LEU A O 1
ATOM 745 N N . GLU A 1 100 ? 12.532 2.941 -13.232 1.00 87.56 100 GLU A N 1
ATOM 746 C CA . GLU A 1 100 ? 12.785 4.081 -14.116 1.00 87.56 100 GLU A CA 1
ATOM 747 C C . GLU A 1 100 ? 14.281 4.193 -14.466 1.00 87.56 100 GLU A C 1
ATOM 749 O O . GLU A 1 100 ? 14.657 4.228 -15.638 1.00 87.56 100 GLU A O 1
ATOM 754 N N . VAL A 1 101 ? 15.162 4.161 -13.460 1.00 89.50 101 VAL A N 1
ATOM 755 C CA . VAL A 1 101 ? 16.622 4.216 -13.662 1.00 89.50 101 VAL A CA 1
ATOM 756 C C . VAL A 1 101 ? 17.134 3.016 -14.468 1.00 89.50 101 VAL A C 1
ATOM 758 O O . VAL A 1 101 ? 18.064 3.161 -15.268 1.00 89.50 101 VAL A O 1
ATOM 761 N N . LEU A 1 102 ? 16.567 1.823 -14.267 1.00 87.62 102 LEU A N 1
ATOM 762 C CA . LEU A 1 102 ? 16.923 0.633 -15.039 1.00 87.62 102 LEU A CA 1
ATOM 763 C C . LEU A 1 102 ? 16.528 0.783 -16.515 1.00 87.62 102 LEU A C 1
ATOM 765 O O . LEU A 1 102 ? 17.363 0.530 -17.383 1.00 87.62 102 LEU A O 1
ATOM 769 N N . ALA A 1 103 ? 15.310 1.250 -16.797 1.00 86.00 103 ALA A N 1
ATOM 770 C CA . ALA A 1 103 ? 14.834 1.503 -18.155 1.00 86.00 103 ALA A CA 1
ATOM 771 C C . ALA A 1 103 ? 15.737 2.513 -18.890 1.00 86.00 103 ALA A C 1
ATOM 773 O O . ALA A 1 103 ? 16.190 2.232 -20.003 1.00 86.00 103 ALA A O 1
ATOM 774 N N . GLN A 1 104 ? 16.121 3.615 -18.226 1.00 86.38 104 GLN A N 1
ATOM 775 C CA . GLN A 1 104 ? 17.059 4.608 -18.780 1.00 86.38 104 GLN A CA 1
ATOM 776 C C . GLN A 1 104 ? 18.397 3.983 -19.180 1.00 86.38 104 GLN A C 1
ATOM 778 O O . GLN A 1 104 ? 18.910 4.242 -20.270 1.0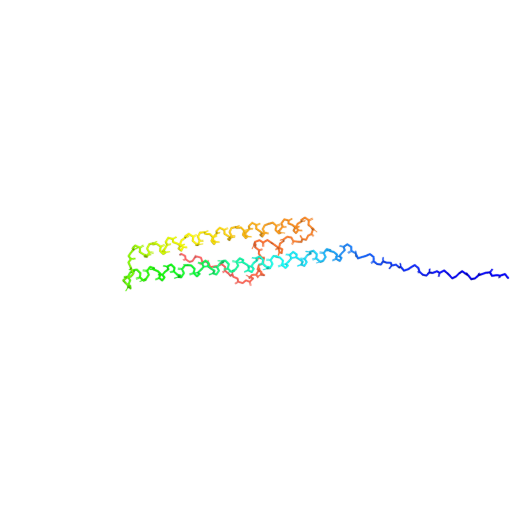0 86.38 104 GLN A O 1
ATOM 783 N N . LYS A 1 105 ? 18.971 3.133 -18.317 1.00 87.69 105 LYS A N 1
ATOM 784 C CA . LYS A 1 105 ? 20.253 2.457 -18.584 1.00 87.69 105 LYS A CA 1
ATOM 785 C C . LYS A 1 105 ? 20.189 1.514 -19.784 1.00 87.69 105 LYS A C 1
ATOM 787 O O . LYS A 1 105 ? 21.212 1.288 -20.425 1.00 87.69 105 LYS A O 1
ATOM 792 N N . LEU A 1 106 ? 19.011 0.974 -20.082 1.00 85.38 106 LEU A N 1
ATOM 793 C CA . LEU A 1 106 ? 18.775 0.080 -21.215 1.00 85.38 106 LEU A CA 1
ATOM 794 C C . LEU A 1 106 ? 18.374 0.829 -22.497 1.00 85.38 106 LEU A C 1
ATOM 796 O O . LEU A 1 106 ? 18.237 0.208 -23.552 1.00 85.38 106 LEU A O 1
ATOM 800 N N . GLY A 1 107 ? 18.244 2.159 -22.435 1.00 83.75 107 GLY A N 1
ATOM 801 C CA . GLY A 1 107 ? 17.803 2.987 -23.558 1.00 83.75 107 GLY A CA 1
ATOM 802 C C . GLY A 1 107 ? 16.317 2.824 -23.882 1.00 83.75 107 GLY A C 1
ATOM 803 O O . GLY A 1 107 ? 15.920 3.073 -25.019 1.00 83.75 107 GLY A O 1
ATOM 804 N N . ILE A 1 108 ? 15.524 2.378 -22.907 1.00 80.62 108 ILE A N 1
ATOM 805 C CA . ILE A 1 108 ? 14.066 2.274 -22.980 1.00 80.62 108 ILE A CA 1
ATOM 806 C C . ILE A 1 108 ? 13.482 3.585 -22.436 1.00 80.62 108 ILE A C 1
ATOM 808 O O . ILE A 1 108 ? 14.053 4.175 -21.516 1.00 80.62 108 ILE A O 1
ATOM 812 N N . ASP A 1 109 ? 12.370 4.055 -23.006 1.00 76.81 109 ASP A N 1
ATOM 813 C CA . ASP A 1 109 ? 11.693 5.271 -22.546 1.00 76.81 109 ASP A CA 1
ATOM 814 C C . ASP A 1 109 ? 11.277 5.150 -21.064 1.00 76.81 109 ASP A C 1
ATOM 816 O O . ASP A 1 109 ? 10.407 4.340 -20.734 1.00 76.81 109 ASP A O 1
ATOM 820 N N . PRO A 1 110 ? 11.877 5.933 -20.150 1.00 67.62 110 PRO A N 1
ATOM 821 C CA . PRO A 1 110 ? 11.610 5.826 -18.720 1.00 67.62 110 PRO A CA 1
ATOM 822 C C . PRO A 1 110 ? 10.219 6.295 -18.305 1.00 67.62 110 PRO A C 1
ATOM 824 O O . PRO A 1 110 ? 9.742 5.890 -17.243 1.00 67.62 110 PRO A O 1
ATOM 827 N N . GLU A 1 111 ? 9.546 7.115 -19.121 1.00 68.12 111 GLU A N 1
ATOM 828 C CA . GLU A 1 111 ? 8.222 7.649 -18.780 1.00 68.12 111 GLU A CA 1
ATOM 829 C C . GLU A 1 111 ? 7.148 6.552 -18.656 1.00 68.12 111 GLU A C 1
ATOM 831 O O . GLU A 1 111 ? 6.101 6.780 -18.049 1.00 68.12 111 GLU A O 1
ATOM 836 N N . ALA A 1 112 ? 7.403 5.351 -19.186 1.00 65.25 112 ALA A N 1
ATOM 837 C CA . ALA A 1 112 ? 6.514 4.199 -19.061 1.00 65.25 112 ALA A CA 1
ATOM 838 C C . ALA A 1 112 ? 6.666 3.422 -17.734 1.00 65.25 112 ALA A C 1
ATOM 840 O O . ALA A 1 112 ? 5.848 2.541 -17.465 1.00 65.25 112 ALA A O 1
ATOM 841 N N . PHE A 1 113 ? 7.678 3.736 -16.909 1.00 64.69 113 PHE A N 1
ATOM 842 C CA . PHE A 1 113 ? 8.073 2.909 -15.756 1.00 64.69 113 PHE A CA 1
ATOM 843 C C . PHE A 1 113 ? 8.196 3.657 -14.416 1.00 64.69 113 PHE A C 1
ATOM 845 O O . PHE A 1 113 ? 8.487 3.018 -13.406 1.00 64.69 113 PHE A O 1
ATOM 852 N N . GLY A 1 114 ? 7.992 4.978 -14.390 1.00 61.53 114 GLY A N 1
ATOM 853 C CA . GLY A 1 114 ? 8.040 5.788 -13.164 1.00 61.53 114 GLY A CA 1
ATOM 854 C C . GLY A 1 114 ? 6.762 5.728 -12.308 1.00 61.53 114 GLY A C 1
ATOM 855 O O . GLY A 1 114 ? 5.727 5.234 -12.747 1.00 61.53 114 GLY A O 1
ATOM 856 N N . ASP A 1 115 ? 6.833 6.298 -11.095 1.00 60.41 115 ASP A N 1
ATOM 857 C CA . ASP A 1 115 ? 5.725 6.429 -10.113 1.00 60.41 115 ASP A CA 1
ATOM 858 C C . ASP A 1 115 ? 4.464 7.055 -10.743 1.00 60.41 115 ASP A C 1
ATOM 860 O O . ASP A 1 115 ? 3.332 6.607 -10.547 1.00 60.41 115 ASP A O 1
ATOM 864 N N . VAL A 1 116 ? 4.667 8.043 -11.614 1.00 55.75 116 VAL A N 1
ATOM 865 C CA . VAL A 1 116 ? 3.589 8.652 -12.383 1.00 55.75 116 VAL A CA 1
ATOM 866 C C . VAL A 1 116 ? 3.435 7.888 -13.690 1.00 55.75 116 VAL A C 1
ATOM 868 O O . VAL A 1 116 ? 3.992 8.283 -14.713 1.00 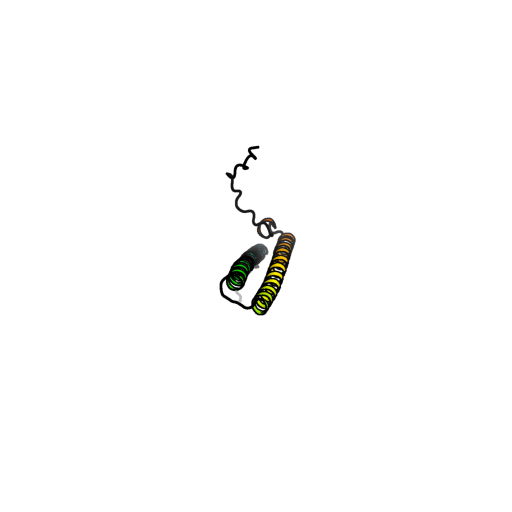55.75 116 VAL A O 1
ATOM 871 N N . VAL A 1 117 ? 2.599 6.844 -13.707 1.00 53.59 117 VAL A N 1
ATOM 872 C CA . VAL A 1 117 ? 2.010 6.417 -14.984 1.00 53.59 117 VAL A CA 1
ATOM 873 C C . VAL A 1 117 ? 1.335 7.654 -15.552 1.00 53.59 117 VAL A C 1
ATOM 875 O O . VAL A 1 117 ? 0.400 8.188 -14.942 1.00 53.59 117 VAL A O 1
ATOM 878 N N . LYS A 1 118 ? 1.805 8.134 -16.707 1.00 48.53 118 LYS A N 1
ATOM 879 C CA . LYS A 1 118 ? 1.121 9.168 -17.484 1.00 48.53 118 LYS A CA 1
ATOM 880 C C . LYS A 1 118 ? -0.262 8.607 -17.819 1.00 48.53 118 LYS A C 1
ATOM 882 O O . LYS A 1 118 ? -0.458 7.939 -18.831 1.00 48.53 118 LYS A O 1
ATOM 887 N N . ARG A 1 119 ? -1.241 8.824 -16.931 1.00 39.19 119 ARG A N 1
ATOM 888 C CA . ARG A 1 119 ? -2.653 8.594 -17.234 1.00 39.19 119 ARG A CA 1
ATOM 889 C C . ARG A 1 119 ? -2.885 9.334 -18.548 1.00 39.19 119 ARG A C 1
ATOM 891 O O . ARG A 1 119 ? -2.467 10.496 -18.618 1.00 39.19 119 ARG A O 1
ATOM 898 N N . PRO A 1 120 ? -3.470 8.701 -19.586 1.00 37.50 120 PRO A N 1
ATOM 899 C CA . PRO A 1 120 ? -3.762 9.404 -20.825 1.00 37.50 120 PRO A CA 1
ATOM 900 C C . PRO A 1 120 ? -4.456 10.697 -20.429 1.00 37.50 120 PRO A C 1
ATOM 902 O O . PRO A 1 120 ? -5.446 10.655 -19.695 1.00 37.50 120 PRO A O 1
ATOM 905 N N . SER A 1 121 ? -3.819 11.820 -20.784 1.00 38.66 121 SER A N 1
ATOM 906 C CA . SER A 1 121 ? -4.220 13.156 -20.364 1.00 38.66 121 SER A CA 1
ATOM 907 C C . SER A 1 121 ? -5.734 13.229 -20.452 1.00 38.66 121 SER A C 1
ATOM 909 O O . SER A 1 121 ? -6.293 13.063 -21.539 1.00 38.66 121 SER A O 1
ATOM 911 N N . ALA A 1 122 ? -6.399 13.417 -19.312 1.00 43.69 122 ALA A N 1
ATOM 912 C CA . ALA A 1 122 ? -7.802 13.771 -19.302 1.00 43.69 122 ALA A CA 1
ATOM 913 C C . ALA A 1 122 ? -7.899 15.182 -19.900 1.00 43.69 122 ALA A C 1
ATOM 915 O O . ALA A 1 122 ? -8.011 16.176 -19.186 1.00 43.69 122 ALA A O 1
ATOM 916 N N . ARG A 1 123 ? -7.794 15.270 -21.233 1.00 43.59 123 ARG A N 1
ATOM 917 C CA . ARG A 1 123 ? -8.221 16.406 -22.042 1.00 43.59 123 ARG A CA 1
A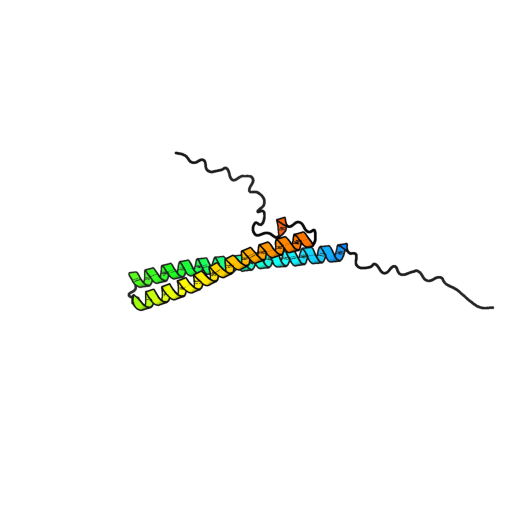TOM 918 C C . ARG A 1 123 ? -9.702 16.598 -21.730 1.00 43.59 123 ARG A C 1
ATOM 920 O O . ARG A 1 123 ? -10.547 15.964 -22.349 1.00 43.59 123 ARG A O 1
ATOM 927 N N . GLY A 1 124 ? -10.001 17.404 -20.716 1.00 40.44 124 GLY A N 1
ATOM 928 C CA . GLY A 1 124 ? -11.377 17.711 -20.339 1.00 40.44 124 GLY A CA 1
ATOM 929 C C . GLY A 1 124 ? -11.629 18.065 -18.877 1.00 40.44 124 GLY A C 1
ATOM 930 O O . GLY A 1 124 ? -12.728 18.519 -18.586 1.00 40.44 124 GLY A O 1
ATOM 931 N N . ALA A 1 125 ? -10.673 17.914 -17.955 1.00 43.44 125 ALA A N 1
ATOM 932 C CA . ALA A 1 125 ? -10.866 18.442 -16.603 1.00 43.44 125 ALA A CA 1
ATOM 933 C C . ALA A 1 125 ? -10.583 19.953 -16.599 1.00 43.44 125 ALA A C 1
ATOM 935 O O . ALA A 1 125 ? -9.448 20.390 -16.415 1.00 43.44 125 ALA A O 1
ATOM 936 N N . THR A 1 126 ? -11.616 20.752 -16.862 1.00 46.12 126 THR A N 1
ATOM 937 C CA . THR A 1 126 ? -11.613 22.194 -16.588 1.00 46.12 126 THR A CA 1
ATOM 938 C C . THR A 1 126 ? -11.237 22.428 -15.120 1.00 46.12 126 THR A C 1
ATOM 940 O O . THR A 1 126 ? -11.831 21.776 -14.254 1.00 46.12 126 THR A O 1
ATOM 943 N N . PRO A 1 127 ? -10.286 23.326 -14.805 1.00 40.75 127 PRO A N 1
ATOM 944 C CA . PRO A 1 127 ? -10.017 23.710 -13.426 1.00 40.75 127 PRO A CA 1
ATOM 945 C C . PRO A 1 127 ? -11.300 24.264 -12.805 1.00 40.75 127 PRO A C 1
ATOM 947 O O . PRO A 1 127 ? -11.954 25.115 -13.407 1.00 40.75 127 PRO A O 1
ATOM 950 N N . LEU A 1 128 ? -11.670 23.770 -11.623 1.00 49.97 128 LEU A N 1
ATOM 951 C CA . LEU A 1 128 ? -12.679 24.411 -10.785 1.00 49.97 128 LEU A CA 1
ATOM 952 C C . LEU A 1 128 ? -12.161 25.813 -10.453 1.00 49.97 128 LEU A C 1
ATOM 954 O O . LEU A 1 128 ? -11.254 25.960 -9.634 1.00 49.97 128 LEU A O 1
ATOM 958 N N . GLU A 1 129 ? -12.703 26.827 -11.126 1.00 40.09 129 GLU A N 1
ATOM 959 C CA . GLU A 1 129 ? -12.556 28.207 -10.689 1.00 40.09 129 GLU A CA 1
ATOM 960 C C . GLU A 1 129 ? -13.078 28.303 -9.254 1.00 40.09 129 GLU A C 1
ATOM 962 O O . GLU A 1 129 ? -14.228 27.969 -8.956 1.00 40.09 129 GLU A O 1
ATOM 967 N N . LEU A 1 130 ? -12.187 28.730 -8.359 1.00 44.44 130 LEU A N 1
ATOM 968 C CA . LEU A 1 130 ? -12.531 29.253 -7.048 1.00 44.44 130 LEU A CA 1
ATOM 969 C C . LEU A 1 130 ? -13.509 30.418 -7.258 1.00 44.44 130 LEU A C 1
ATOM 971 O O . LEU A 1 130 ? -13.095 31.526 -7.589 1.00 44.44 130 LEU A O 1
ATOM 975 N N . ALA A 1 131 ? -14.800 30.165 -7.064 1.00 39.56 131 ALA A N 1
ATOM 976 C CA . ALA A 1 131 ? -15.762 31.225 -6.820 1.00 39.56 131 ALA A CA 1
ATOM 977 C C . ALA A 1 131 ? -15.581 31.691 -5.367 1.00 39.56 131 ALA A C 1
ATOM 979 O O . ALA A 1 131 ? -15.942 30.975 -4.429 1.00 39.56 131 ALA A O 1
ATOM 980 N N . ALA A 1 132 ? -14.976 32.867 -5.211 1.00 42.28 132 ALA A N 1
ATOM 981 C CA . ALA A 1 132 ? -15.076 33.720 -4.032 1.00 42.28 132 ALA A CA 1
ATOM 982 C C . ALA A 1 132 ? -15.855 34.981 -4.421 1.00 42.28 132 ALA A C 1
ATOM 984 O O . ALA A 1 132 ? -15.666 35.443 -5.571 1.00 42.28 132 ALA A O 1
#

Sequence (132 aa):
MQSASACSPSDSTSSPGFSDRRSDDEERIKHLTESLFGYEKLLQQIFAEGGRLATAAIDAQTHQNLSPLVGHQILSALTNAQLSVTGALGYMAEGHRQLEVLAQKLGIDPEAFGDVVKRPSARGATPLELAA

Foldseek 3Di:
DDDDDDDDDPPPPPDCDPVNVLVVVVVVLLVVLVVLVVVLVVLVVVLVVLVVVLVVLVCCVVPVPDDPVVSVVVNVVSVVVSVVSVVVNVVSQVVLVVSLVVCVVSVHHSCCRHPDVPPPPPPDPDPPPPDD

pLDDT: mean 78.26, std 20.36, range [37.5, 98.25]

Radius of gyration: 28.43 Å; chains: 1; bounding box: 61×74×90 Å

Secondary structure (DSSP, 8-state):
-----------------HHHHHHHHHHHHHHHHHHHHHHHHHHHHHHHHHHHHHHHHHHHHHHS---HHHHHHHHHHHHHHHHHHHHHHHHHHHHHHHHHHHHHHTT--GGGTSSS------TT--------